Protein AF-A0A8T9MU61-F1 (afdb_monomer)

Secondary structure (DSSP, 8-state):
-EEEE--SSHHHHHHHHHHHHHHTTT-SSEEEEEE-SS-TT-HHHHHHHHTT-EE-S-----BSTTS--B--EEEEEETT--EEEEE-TT--SSSS--EEEEE-

Solvent-accessible surface area (backbone atoms only — not comparable to full-atom values): 5802 Å² total; per-residue (Å²): 115,50,78,48,75,45,52,79,47,71,74,52,28,38,53,49,44,56,50,48,55,61,74,45,59,91,47,64,66,35,43,44,33,40,40,51,55,42,51,84,85,32,70,40,54,48,53,41,43,75,72,56,35,43,75,48,59,75,88,64,46,21,29,44,33,96,64,51,75,39,33,30,61,50,43,30,32,19,61,88,54,46,62,48,44,49,69,46,83,83,54,75,93,46,62,53,30,56,74,50,71,56,76,91

Organism: NCBI:txid211502

Foldseek 3Di:
DEEDAFDLDLVRLQVVLVVVLVVCVVPQWDKYWYFSNDACPRPSVVVCVVSAKDWAEDSFFFAQLVDGDGNGITIITGDPKDWHWDWDSVDDPGRTTDIDIDID

Radius of gyration: 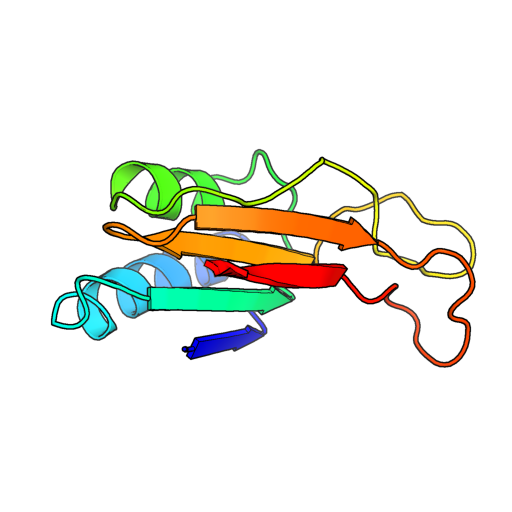13.23 Å; Cα contacts (8 Å, |Δi|>4): 198; chains: 1; bounding box: 24×30×33 Å

Sequence (104 aa):
MANVHLSLGASDQLRQVRHICRLLEAHPQICLCGDFNCPPESAALALLREAGYRRVGSNAPTYPSWRPRKTLDHIFIKGALDGHCCTDHTFTASDHLPVCAELR

Mean predicted aligned erro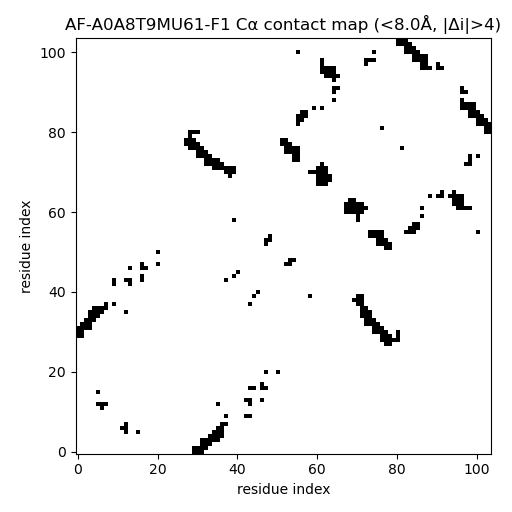r: 2.49 Å

InterPro doma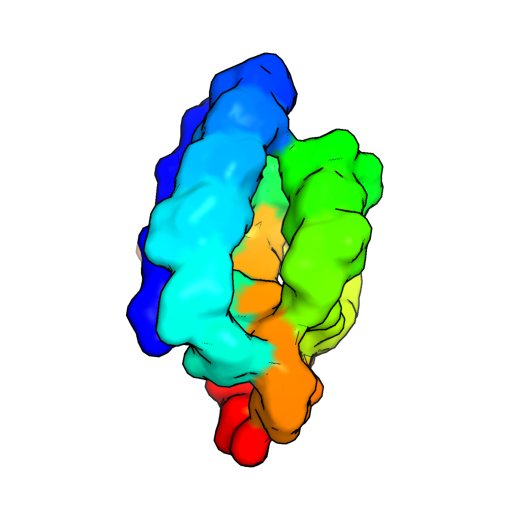ins:
  IPR005135 Endonuclease/exonuclease/phosphatase [PF03372] (13-96)
  IPR036691 Endonuclease/exonuclease/phosphatase superfamily [G3DSA:3.60.10.10] (1-104)
  IPR036691 Endonuclease/exonuclease/phosphatase superfamily [SSF56219] (2-104)

Structure (mmCIF, N/CA/C/O backbone):
data_AF-A0A8T9MU61-F1
#
_entry.id   AF-A0A8T9MU61-F1
#
loop_
_atom_site.group_PDB
_atom_site.id
_atom_site.type_symbol
_atom_site.label_atom_id
_atom_site.label_alt_id
_atom_site.label_comp_id
_atom_site.label_asym_id
_atom_site.label_entity_id
_atom_site.label_seq_id
_atom_site.pdbx_PDB_ins_code
_atom_site.Cartn_x
_atom_site.Cartn_y
_atom_site.Cartn_z
_atom_site.occupancy
_atom_site.B_iso_or_equiv
_atom_site.auth_seq_id
_atom_site.auth_comp_id
_atom_site.auth_asym_id
_atom_site.auth_atom_id
_atom_site.pdbx_PDB_model_num
ATOM 1 N N . MET A 1 1 ? -13.831 2.291 4.072 1.00 94.56 1 MET A N 1
ATOM 2 C CA . MET A 1 1 ? -12.672 1.887 3.244 1.00 94.56 1 MET A CA 1
ATOM 3 C C . MET A 1 1 ? -12.141 3.122 2.541 1.00 94.56 1 MET A C 1
ATOM 5 O O . MET A 1 1 ? -12.943 3.990 2.222 1.00 94.56 1 MET A O 1
ATOM 9 N N . ALA A 1 2 ? -10.834 3.204 2.322 1.00 97.75 2 ALA A N 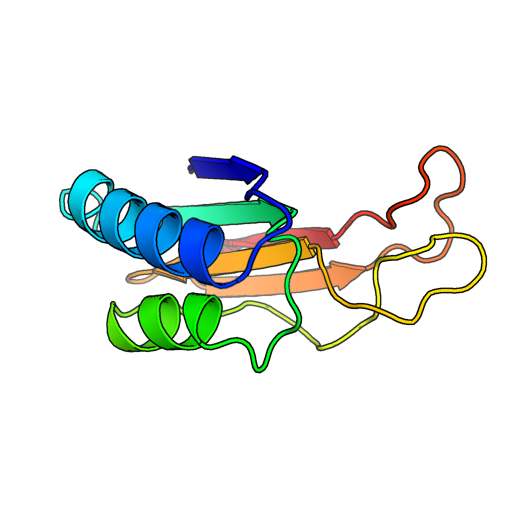1
ATOM 10 C CA . ALA A 1 2 ? -10.193 4.238 1.517 1.00 97.75 2 ALA A CA 1
ATOM 11 C C . ALA A 1 2 ? -9.215 3.586 0.530 1.00 97.75 2 ALA A C 1
ATOM 13 O O . ALA A 1 2 ? -8.634 2.543 0.834 1.00 97.75 2 ALA A O 1
ATOM 14 N N . ASN A 1 3 ? -9.041 4.207 -0.634 1.00 98.19 3 ASN A N 1
ATOM 15 C CA . ASN A 1 3 ? -8.112 3.765 -1.668 1.00 98.19 3 ASN A CA 1
ATOM 16 C C . ASN A 1 3 ? -7.109 4.881 -1.980 1.00 98.19 3 ASN A C 1
ATOM 18 O O . ASN A 1 3 ? -7.481 6.057 -1.944 1.00 98.19 3 ASN A O 1
ATOM 22 N N . VAL A 1 4 ? -5.863 4.525 -2.286 1.00 98.56 4 VAL A N 1
ATOM 23 C CA . VAL A 1 4 ? -4.796 5.481 -2.607 1.00 98.56 4 VAL A CA 1
ATOM 24 C C . VAL A 1 4 ? -4.037 5.091 -3.868 1.00 98.56 4 VAL A C 1
ATOM 26 O O . VAL A 1 4 ? -3.923 3.921 -4.219 1.00 98.56 4 VAL A O 1
ATOM 29 N N . HIS A 1 5 ? -3.486 6.106 -4.522 1.00 98.56 5 HIS A N 1
ATOM 30 C CA . HIS A 1 5 ? -2.418 5.966 -5.498 1.00 98.56 5 HIS A CA 1
ATOM 31 C C . HIS A 1 5 ? -1.383 7.041 -5.163 1.00 98.56 5 HIS A C 1
ATOM 33 O O . HIS A 1 5 ? -1.627 8.229 -5.391 1.00 98.56 5 HIS A O 1
ATOM 39 N N . LEU A 1 6 ? -0.284 6.657 -4.514 1.00 98.62 6 LEU A N 1
ATOM 40 C CA . LEU A 1 6 ? 0.710 7.624 -4.047 1.00 98.62 6 LEU A CA 1
ATOM 41 C C . LEU A 1 6 ? 1.630 8.074 -5.179 1.00 98.62 6 LEU A C 1
ATOM 43 O O . LEU A 1 6 ? 1.835 7.365 -6.163 1.00 98.62 6 LEU A O 1
ATOM 47 N N . SER A 1 7 ? 2.227 9.252 -5.009 1.00 98.31 7 SER A N 1
ATOM 48 C CA . SER A 1 7 ? 3.255 9.747 -5.924 1.00 98.31 7 SER A CA 1
ATOM 49 C C . SER A 1 7 ? 4.478 8.823 -5.931 1.00 98.31 7 SER A C 1
ATOM 51 O O . SER A 1 7 ? 4.724 8.087 -4.980 1.00 98.31 7 SER A O 1
ATOM 53 N N . LEU A 1 8 ? 5.312 8.914 -6.969 1.00 98.06 8 LEU A N 1
ATOM 54 C CA . LEU A 1 8 ? 6.523 8.088 -7.095 1.00 98.06 8 LEU A CA 1
ATOM 55 C C . LEU A 1 8 ? 7.669 8.508 -6.150 1.00 98.06 8 LEU A C 1
ATOM 57 O O . LEU A 1 8 ? 8.574 7.723 -5.877 1.00 98.06 8 LEU A O 1
ATOM 61 N N . GLY A 1 9 ? 7.672 9.760 -5.677 1.00 98.19 9 GLY A N 1
ATOM 62 C CA . GLY A 1 9 ? 8.760 10.326 -4.877 1.00 98.19 9 GLY A CA 1
ATOM 63 C C . GLY A 1 9 ? 8.612 10.064 -3.377 1.00 98.19 9 GLY A C 1
ATOM 64 O O . GLY A 1 9 ? 7.603 10.431 -2.781 1.00 98.19 9 GLY A O 1
ATOM 65 N N . ALA A 1 10 ? 9.655 9.535 -2.728 1.00 97.88 10 ALA A N 1
ATOM 66 C CA . ALA A 1 10 ? 9.633 9.190 -1.299 1.00 97.88 10 ALA A CA 1
ATOM 67 C C . ALA A 1 10 ? 9.254 10.364 -0.371 1.00 97.88 10 ALA A C 1
ATOM 69 O O . ALA A 1 10 ? 8.531 10.188 0.612 1.00 97.88 10 ALA A O 1
ATOM 70 N N . SER A 1 11 ? 9.708 11.583 -0.679 1.00 98.12 11 SER A N 1
ATOM 71 C CA . SER A 1 11 ? 9.344 12.778 0.093 1.00 98.12 11 SER A CA 1
ATOM 72 C C . SER A 1 11 ? 7.866 13.151 -0.055 1.00 98.12 11 SER A C 1
ATOM 74 O O . SER A 1 11 ? 7.251 13.579 0.924 1.00 98.12 11 SER A O 1
ATOM 76 N N . ASP A 1 12 ? 7.291 12.977 -1.249 1.00 98.44 12 ASP A N 1
ATOM 77 C CA . ASP A 1 12 ? 5.861 13.190 -1.493 1.00 98.44 12 ASP A CA 1
ATOM 78 C C . ASP A 1 12 ? 5.026 12.117 -0.809 1.00 98.44 12 ASP A C 1
ATOM 80 O O . ASP A 1 12 ? 4.094 12.460 -0.088 1.00 98.44 12 ASP A O 1
ATOM 84 N N . GLN A 1 13 ? 5.420 10.847 -0.927 1.00 98.69 13 GLN A N 1
ATOM 85 C CA . GLN A 1 13 ? 4.778 9.720 -0.244 1.00 98.69 13 GLN A CA 1
ATOM 86 C C . GLN A 1 13 ? 4.704 9.958 1.267 1.00 98.69 13 GLN A C 1
ATOM 88 O O . GLN A 1 13 ? 3.648 9.803 1.875 1.00 98.69 13 GLN A O 1
ATOM 93 N N . LEU A 1 14 ? 5.794 10.424 1.885 1.00 98.50 14 LEU A N 1
ATOM 94 C CA . LEU A 1 14 ? 5.816 10.777 3.307 1.00 98.50 14 LEU A CA 1
ATOM 95 C C . LEU A 1 14 ? 4.843 11.912 3.663 1.00 98.50 14 LEU A C 1
ATOM 97 O O . LEU A 1 14 ? 4.191 11.862 4.709 1.00 98.50 14 LEU A O 1
ATOM 101 N N . ARG A 1 15 ? 4.747 12.954 2.827 1.00 98.62 15 ARG A N 1
ATOM 102 C CA . ARG A 1 15 ? 3.783 14.051 3.026 1.00 98.62 15 ARG A CA 1
ATOM 103 C C . ARG A 1 15 ? 2.344 13.565 2.861 1.00 98.62 15 ARG A C 1
ATOM 105 O O . ARG A 1 15 ? 1.505 13.879 3.704 1.00 98.62 15 ARG A O 1
ATOM 112 N N . GLN A 1 16 ? 2.083 12.782 1.819 1.00 98.75 16 GLN A N 1
ATOM 113 C CA . GLN A 1 16 ? 0.776 12.209 1.508 1.00 98.75 16 GLN A CA 1
ATOM 114 C C . GLN A 1 16 ? 0.305 11.291 2.631 1.00 98.75 16 GLN A C 1
ATOM 116 O O . GLN A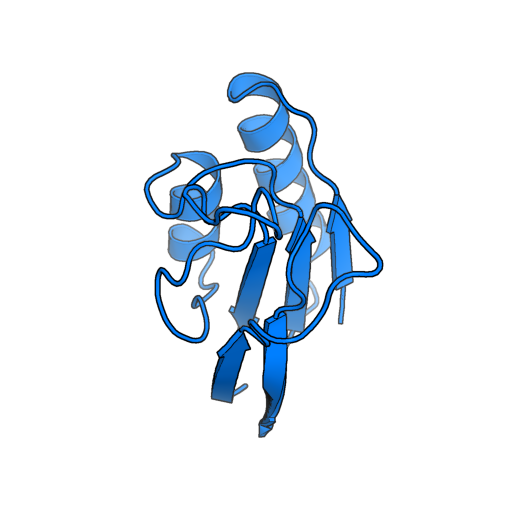 1 16 ? -0.791 11.487 3.143 1.00 98.75 16 GLN A O 1
ATOM 121 N N . VAL A 1 17 ? 1.144 10.363 3.097 1.00 98.62 17 VAL A N 1
ATOM 122 C CA . VAL A 1 17 ? 0.784 9.460 4.196 1.00 98.62 17 VAL A CA 1
ATOM 123 C C . VAL A 1 17 ? 0.511 10.229 5.489 1.00 98.62 17 VAL A C 1
ATOM 125 O O . VAL A 1 17 ? -0.480 9.949 6.157 1.00 98.62 17 VAL A O 1
ATOM 128 N N . ARG A 1 18 ? 1.307 11.254 5.825 1.00 98.56 18 ARG A N 1
ATOM 129 C CA . ARG A 1 18 ? 0.996 12.125 6.975 1.00 98.56 18 ARG A CA 1
ATOM 130 C C . ARG A 1 18 ? -0.371 12.787 6.849 1.00 98.56 18 ARG A C 1
ATOM 132 O O . ARG A 1 18 ? -1.100 12.865 7.834 1.00 98.56 18 ARG A O 1
ATOM 139 N N . HIS A 1 19 ? -0.704 13.278 5.659 1.00 98.62 19 HIS A N 1
ATOM 140 C CA . HIS A 1 19 ? -2.007 13.876 5.399 1.00 98.62 19 HIS A CA 1
ATOM 141 C C . HIS A 1 19 ? -3.138 12.842 5.516 1.00 98.62 19 HIS A C 1
ATOM 143 O O . HIS A 1 19 ? -4.117 13.103 6.209 1.00 98.62 19 HIS A O 1
ATOM 149 N N . ILE A 1 20 ? -2.964 11.652 4.934 1.00 98.44 20 ILE A N 1
ATOM 150 C CA . ILE A 1 20 ? -3.917 10.534 5.004 1.00 98.44 20 ILE A CA 1
ATOM 151 C C . ILE A 1 20 ? -4.173 10.122 6.458 1.00 98.44 20 ILE A C 1
ATOM 153 O O . ILE A 1 20 ? -5.328 9.989 6.850 1.00 98.44 20 ILE A O 1
ATOM 157 N N . CYS A 1 21 ? -3.132 9.980 7.285 1.00 97.94 21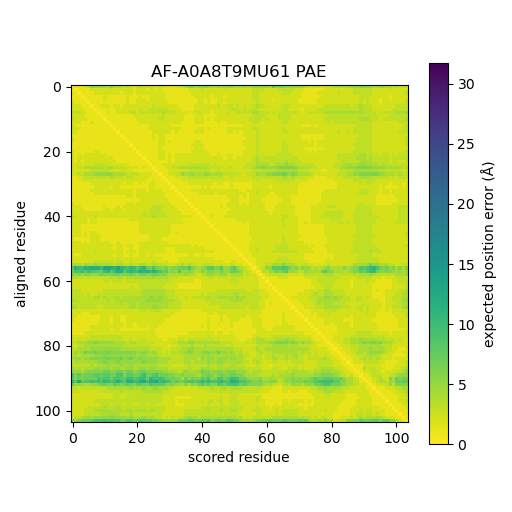 CYS A N 1
ATOM 158 C CA . CYS A 1 21 ? -3.293 9.627 8.698 1.00 97.94 21 CYS A CA 1
ATOM 159 C C . CYS A 1 21 ? -4.163 10.634 9.462 1.00 97.94 21 CYS A C 1
ATOM 161 O O . CYS A 1 21 ? -4.997 10.214 10.258 1.00 97.94 21 CYS A O 1
ATOM 163 N N . ARG A 1 22 ? -3.990 11.938 9.202 1.00 97.94 22 ARG A N 1
ATOM 164 C CA . ARG A 1 22 ? -4.815 12.998 9.809 1.00 97.94 22 ARG A CA 1
ATOM 165 C C . ARG A 1 22 ? -6.246 12.964 9.283 1.00 97.94 22 ARG A C 1
ATOM 167 O O . ARG A 1 22 ? -7.187 13.039 10.058 1.00 97.94 22 ARG A O 1
ATOM 174 N N . LEU A 1 23 ? -6.413 12.825 7.968 1.00 97.88 23 LEU A N 1
ATOM 175 C CA . LEU A 1 23 ? -7.732 12.786 7.335 1.00 97.88 23 LEU A CA 1
ATOM 176 C C . LEU A 1 23 ? -8.573 11.609 7.845 1.00 97.88 23 LEU A C 1
ATOM 178 O O . LEU A 1 23 ? -9.776 11.739 8.040 1.00 97.88 23 LEU A O 1
ATOM 182 N N . LEU A 1 24 ? -7.931 10.464 8.076 1.00 97.50 24 LEU A N 1
ATOM 183 C CA . LEU A 1 24 ? -8.588 9.232 8.502 1.00 97.50 24 LEU A CA 1
ATOM 184 C C . LEU A 1 24 ? -8.639 9.054 10.029 1.00 97.50 24 LEU A C 1
ATOM 186 O O . LEU A 1 24 ? -9.040 7.994 10.504 1.00 97.50 24 LEU A O 1
ATOM 190 N N . GLU A 1 25 ? -8.254 10.064 10.811 1.00 96.19 25 GLU A N 1
ATOM 191 C CA . GLU A 1 25 ? -8.227 9.990 12.278 1.00 96.19 25 GLU A CA 1
ATOM 192 C C . GLU A 1 25 ? -9.612 9.691 12.876 1.00 96.19 25 GLU A C 1
ATOM 194 O O . GLU A 1 25 ? -9.728 8.867 13.781 1.00 96.19 25 GLU A O 1
ATOM 199 N N . ALA A 1 26 ? -10.671 10.268 12.298 1.00 95.94 26 ALA A N 1
ATOM 200 C CA . ALA A 1 26 ? -12.061 10.048 12.706 1.00 95.94 26 ALA A CA 1
ATOM 201 C C . ALA A 1 26 ? -12.619 8.653 12.343 1.00 95.94 26 ALA A C 1
ATOM 203 O O . ALA A 1 26 ? -13.760 8.338 12.682 1.00 95.94 26 ALA A O 1
ATOM 204 N N . HIS A 1 27 ? -11.839 7.806 11.661 1.00 96.62 27 HIS A N 1
ATOM 205 C CA . HIS A 1 27 ? -12.245 6.471 11.222 1.00 96.62 27 HIS A CA 1
ATOM 206 C C . HIS A 1 27 ? -11.437 5.388 11.963 1.00 96.62 27 HIS A C 1
ATOM 208 O O . HIS A 1 27 ? -10.418 4.912 11.454 1.00 96.62 27 HIS A O 1
ATOM 214 N N . PRO A 1 28 ? -11.870 4.963 13.168 1.00 93.44 28 PRO A N 1
ATOM 215 C CA . PRO A 1 28 ? -11.103 4.038 14.008 1.00 93.44 28 PRO A CA 1
ATOM 216 C C . PRO A 1 28 ? -11.013 2.616 13.435 1.00 93.44 28 PRO A C 1
ATOM 218 O O . PRO A 1 28 ? -10.067 1.895 13.747 1.00 93.44 28 PRO A O 1
ATOM 221 N N . GLN A 1 29 ? -11.966 2.219 12.585 1.00 96.44 29 GLN A N 1
ATOM 222 C CA . GLN A 1 29 ? -11.955 0.960 11.842 1.00 96.44 29 GLN A CA 1
ATOM 223 C C . GLN A 1 29 ? -11.949 1.250 10.344 1.00 96.44 29 GLN A C 1
ATOM 225 O O . GLN A 1 29 ? -12.948 1.697 9.779 1.00 96.44 29 GLN A O 1
ATOM 230 N N . ILE A 1 30 ? -10.812 1.017 9.691 1.00 97.56 30 ILE A N 1
ATOM 231 C CA . ILE A 1 30 ? -10.651 1.335 8.273 1.00 97.56 30 ILE A CA 1
ATOM 232 C C . ILE A 1 30 ? -9.708 0.357 7.579 1.00 97.56 30 ILE A C 1
ATOM 234 O O . ILE A 1 30 ? -8.667 -0.010 8.115 1.00 97.56 30 ILE A O 1
ATOM 238 N N . CYS A 1 31 ? -10.085 -0.036 6.365 1.00 97.75 31 CYS A N 1
ATOM 239 C CA . CYS A 1 31 ? -9.193 -0.632 5.381 1.00 97.75 31 CYS A CA 1
ATOM 240 C C . CYS A 1 31 ? -8.706 0.469 4.432 1.00 97.75 31 CYS A C 1
ATOM 242 O O . CYS A 1 31 ? -9.535 1.162 3.830 1.00 97.75 31 CYS A O 1
ATOM 244 N N . LEU A 1 32 ? -7.390 0.614 4.317 1.00 98.19 32 LEU A N 1
ATOM 245 C CA . LEU A 1 32 ? -6.676 1.488 3.395 1.00 98.19 32 LEU A CA 1
ATOM 246 C C . LEU A 1 32 ? -5.897 0.611 2.410 1.00 98.19 32 LEU A C 1
ATOM 248 O O . LEU A 1 32 ? -4.992 -0.113 2.816 1.00 98.19 32 LEU A O 1
ATOM 252 N N . CYS A 1 33 ? -6.240 0.665 1.130 1.00 97.94 33 CYS A N 1
ATOM 253 C CA . CYS A 1 33 ? -5.606 -0.148 0.092 1.00 97.94 33 CYS A CA 1
ATOM 254 C C . CYS A 1 33 ? -5.140 0.702 -1.091 1.00 97.94 33 CYS A C 1
ATOM 256 O O . CYS A 1 33 ? -5.474 1.882 -1.169 1.00 97.94 33 CYS A O 1
ATOM 258 N N . GLY A 1 34 ? -4.394 0.088 -2.005 1.00 97.88 34 GLY A N 1
ATOM 259 C CA . GLY A 1 34 ? -4.060 0.665 -3.304 1.00 97.88 34 GLY A CA 1
ATOM 260 C C . GLY A 1 34 ? -2.577 0.570 -3.629 1.00 97.88 34 GLY A C 1
ATOM 261 O O . GLY A 1 34 ? -1.843 -0.193 -2.995 1.00 97.88 34 GLY A O 1
ATOM 262 N N . ASP A 1 35 ? -2.155 1.369 -4.603 1.00 98.44 35 ASP A N 1
ATOM 263 C CA . ASP A 1 35 ? -0.763 1.476 -5.031 1.00 98.44 35 ASP A CA 1
ATOM 264 C C . ASP A 1 35 ? -0.054 2.555 -4.204 1.00 98.44 35 ASP A C 1
ATOM 266 O O . ASP A 1 35 ? -0.333 3.754 -4.304 1.00 98.44 35 ASP A O 1
ATOM 270 N N . PHE A 1 36 ? 0.870 2.137 -3.344 1.00 98.50 36 PHE A N 1
ATOM 271 C CA . PHE A 1 36 ? 1.641 3.064 -2.516 1.00 98.50 36 PHE A CA 1
ATOM 272 C C . PHE A 1 36 ? 2.934 3.508 -3.195 1.00 98.50 36 PHE A C 1
ATOM 274 O O . PHE A 1 36 ? 3.654 4.332 -2.624 1.00 98.50 36 PHE A O 1
ATOM 281 N N . ASN A 1 37 ? 3.265 2.954 -4.366 1.00 98.62 37 ASN A N 1
ATOM 282 C CA . ASN A 1 37 ? 4.483 3.235 -5.119 1.00 98.62 37 ASN A CA 1
ATOM 283 C C . ASN A 1 37 ? 5.778 3.119 -4.292 1.00 98.62 37 ASN A C 1
ATOM 285 O O . ASN A 1 37 ? 6.801 3.741 -4.594 1.00 98.62 37 ASN A O 1
ATOM 289 N N . CYS A 1 38 ? 5.759 2.318 -3.223 1.00 98.25 38 CYS A N 1
ATOM 290 C CA . CYS A 1 38 ? 6.896 2.143 -2.331 1.00 98.25 38 CYS A CA 1
ATOM 291 C C . CYS A 1 38 ? 6.955 0.727 -1.738 1.00 98.25 38 CYS A C 1
ATOM 293 O O . CYS A 1 38 ? 5.920 0.072 -1.591 1.00 98.25 38 CYS A O 1
ATOM 295 N N . PRO A 1 39 ? 8.165 0.241 -1.401 1.00 97.44 39 PRO A N 1
ATOM 296 C CA . PRO A 1 39 ? 8.347 -1.095 -0.845 1.00 97.44 39 PRO A CA 1
ATOM 297 C C . PRO A 1 39 ? 7.862 -1.187 0.618 1.00 97.44 39 PRO A C 1
ATOM 299 O O . PRO A 1 39 ? 7.738 -0.150 1.281 1.00 97.44 39 PRO A O 1
ATOM 302 N N . PRO A 1 40 ? 7.640 -2.407 1.155 1.00 96.75 40 PRO A N 1
ATOM 303 C CA . PRO A 1 40 ? 7.182 -2.640 2.534 1.00 96.75 40 PRO A CA 1
ATOM 304 C C . PRO A 1 40 ? 8.011 -1.924 3.621 1.00 96.75 40 PRO A C 1
ATOM 306 O O . PRO A 1 40 ? 7.485 -1.519 4.667 1.00 96.75 40 PRO A O 1
ATOM 309 N N . GLU A 1 41 ? 9.307 -1.746 3.366 1.00 96.75 41 GLU A N 1
ATOM 310 C CA . GLU A 1 41 ? 10.298 -1.157 4.270 1.00 96.75 41 GLU A CA 1
ATOM 311 C C . GLU A 1 41 ? 10.345 0.380 4.204 1.00 96.75 41 GLU A C 1
ATOM 313 O O . GLU A 1 41 ? 11.125 1.003 4.923 1.00 96.75 41 GLU A O 1
ATOM 318 N N . SER A 1 42 ? 9.531 1.019 3.356 1.00 98.06 42 SER A N 1
ATOM 319 C CA . SER A 1 42 ? 9.582 2.470 3.175 1.00 98.06 42 SER A CA 1
ATOM 320 C C . SER A 1 42 ? 9.223 3.241 4.451 1.00 98.06 42 SER A C 1
ATOM 322 O O . SER A 1 42 ? 8.397 2.822 5.269 1.00 98.06 42 SER A O 1
ATOM 324 N N . ALA A 1 43 ? 9.800 4.437 4.588 1.00 98.38 43 ALA A N 1
ATOM 325 C CA . ALA A 1 43 ? 9.485 5.343 5.691 1.00 98.38 43 ALA A CA 1
ATOM 326 C C . ALA A 1 43 ? 8.007 5.784 5.684 1.00 98.38 43 ALA A C 1
ATOM 328 O O . ALA A 1 43 ? 7.425 6.026 6.738 1.00 98.38 43 ALA A O 1
ATOM 329 N N . ALA A 1 44 ? 7.380 5.857 4.504 1.00 98.50 44 ALA A N 1
ATOM 330 C CA . ALA A 1 44 ? 5.958 6.158 4.375 1.00 98.50 44 ALA A CA 1
ATOM 331 C C . ALA A 1 44 ? 5.100 5.057 5.022 1.00 98.50 44 ALA A C 1
ATOM 333 O O . ALA A 1 44 ? 4.229 5.354 5.836 1.00 98.50 44 ALA A O 1
ATOM 334 N N . LEU A 1 45 ? 5.391 3.782 4.749 1.00 98.12 45 LEU A N 1
ATOM 335 C CA . LEU A 1 45 ? 4.662 2.674 5.372 1.00 98.12 45 LEU A CA 1
ATOM 336 C C . LEU A 1 45 ? 5.012 2.492 6.855 1.00 98.12 45 LEU A C 1
ATOM 338 O O . LEU A 1 45 ? 4.159 2.055 7.626 1.00 98.12 45 LEU A O 1
ATOM 342 N N . ALA A 1 46 ? 6.225 2.863 7.281 1.00 98.38 46 ALA A N 1
ATOM 343 C CA . ALA A 1 46 ? 6.570 2.939 8.703 1.00 98.38 46 ALA A CA 1
ATOM 344 C C . ALA A 1 46 ? 5.648 3.901 9.461 1.00 98.38 46 ALA A C 1
ATOM 346 O O . ALA A 1 46 ? 5.108 3.527 10.499 1.00 98.38 46 ALA A O 1
ATOM 347 N N . LEU A 1 47 ? 5.365 5.070 8.882 1.00 98.31 47 LEU A N 1
ATOM 348 C CA . LEU A 1 47 ? 4.475 6.057 9.490 1.00 98.31 47 LEU A CA 1
ATOM 349 C C . LEU A 1 47 ? 3.027 5.556 9.626 1.00 98.31 47 LEU A C 1
ATOM 351 O O . LEU A 1 47 ? 2.360 5.865 10.610 1.00 98.31 47 LEU A O 1
ATOM 355 N N . LEU A 1 48 ? 2.534 4.753 8.675 1.00 98.25 48 LEU A N 1
ATOM 356 C CA . LEU A 1 48 ? 1.230 4.088 8.819 1.00 98.25 48 LEU A CA 1
ATOM 357 C C . LEU A 1 48 ? 1.227 3.113 9.998 1.00 98.25 48 LEU A C 1
ATOM 359 O O . LEU A 1 48 ? 0.284 3.117 10.789 1.00 98.25 48 LEU A O 1
ATOM 363 N N . ARG A 1 49 ? 2.286 2.307 10.143 1.00 97.88 49 ARG A N 1
ATOM 364 C CA . ARG A 1 49 ? 2.418 1.366 11.267 1.00 97.88 49 ARG A CA 1
ATOM 365 C C . ARG A 1 49 ? 2.428 2.090 12.610 1.00 97.88 49 ARG A C 1
ATOM 367 O O . ARG A 1 49 ? 1.704 1.693 13.516 1.00 97.88 49 ARG A O 1
ATOM 374 N N . GLU A 1 50 ? 3.174 3.186 12.707 1.00 97.75 50 GLU A N 1
ATOM 375 C CA . GLU A 1 50 ? 3.197 4.058 13.890 1.00 97.75 50 GLU A CA 1
ATOM 376 C C . GLU A 1 50 ? 1.819 4.669 14.191 1.00 97.75 50 GLU A C 1
ATOM 378 O O . GLU A 1 50 ? 1.435 4.792 15.351 1.00 97.75 50 GLU A O 1
ATOM 383 N N . ALA A 1 51 ? 1.028 4.983 13.159 1.00 97.19 51 ALA A N 1
ATOM 384 C CA . ALA A 1 51 ? -0.342 5.486 13.288 1.00 97.19 51 ALA A CA 1
ATOM 385 C C . ALA A 1 51 ? -1.402 4.393 13.576 1.00 97.19 51 ALA A C 1
ATOM 387 O O . ALA A 1 51 ? -2.612 4.662 13.522 1.00 97.19 51 ALA A O 1
ATOM 388 N N . GLY A 1 52 ? -0.968 3.163 13.876 1.00 97.19 52 GLY A N 1
ATOM 389 C CA . GLY A 1 52 ? -1.822 2.043 14.276 1.00 97.19 52 GLY A CA 1
ATOM 390 C C . GLY A 1 52 ? -2.420 1.238 13.121 1.00 97.19 52 GLY A C 1
ATOM 391 O O . GLY A 1 52 ? -3.331 0.442 13.346 1.00 97.19 52 GLY A O 1
ATOM 392 N N . TYR A 1 53 ? -1.941 1.430 11.890 1.00 97.94 53 TYR A N 1
ATOM 393 C CA . TYR A 1 53 ? -2.340 0.604 10.753 1.00 97.94 53 TYR A CA 1
ATOM 394 C C . TYR A 1 53 ? -1.487 -0.665 10.688 1.00 97.94 53 TYR A C 1
ATOM 396 O O . TYR A 1 53 ? -0.258 -0.623 10.720 1.00 97.94 53 TYR A O 1
ATOM 404 N N . ARG A 1 54 ? -2.133 -1.811 10.515 1.00 97.19 54 ARG A N 1
ATOM 405 C CA . ARG A 1 54 ? -1.493 -3.112 10.341 1.00 97.19 54 ARG A CA 1
ATOM 406 C C . ARG A 1 54 ? -1.601 -3.542 8.887 1.00 97.19 54 ARG A C 1
ATOM 408 O O . ARG A 1 54 ? -2.687 -3.545 8.319 1.00 97.19 54 ARG A O 1
ATOM 415 N N . ARG A 1 55 ? -0.478 -3.912 8.276 1.00 96.00 55 ARG A N 1
ATOM 416 C CA . ARG A 1 55 ? -0.472 -4.463 6.917 1.00 96.00 55 ARG A CA 1
ATOM 417 C C . ARG A 1 55 ? -1.009 -5.893 6.926 1.00 96.00 55 ARG A C 1
ATOM 419 O O . ARG A 1 55 ? -0.680 -6.663 7.827 1.00 96.00 55 ARG A O 1
ATOM 426 N N . VAL A 1 56 ? -1.805 -6.231 5.919 1.00 94.19 56 VAL A N 1
ATOM 427 C CA . VAL A 1 56 ? -2.355 -7.573 5.710 1.00 94.19 56 VAL A CA 1
ATOM 428 C C . VAL A 1 56 ? -1.515 -8.317 4.670 1.00 94.19 56 VAL A C 1
ATOM 430 O O . VAL A 1 56 ? -1.160 -7.748 3.640 1.00 94.19 56 VAL A O 1
ATOM 433 N N . GLY A 1 57 ? -1.214 -9.584 4.969 1.00 85.44 57 GLY A N 1
ATOM 434 C CA . GLY A 1 57 ? -0.523 -10.563 4.120 1.00 85.44 57 GLY A CA 1
ATOM 435 C C . GLY A 1 57 ? 0.977 -10.366 3.909 1.00 85.44 57 GLY A C 1
ATOM 436 O O . GLY A 1 57 ? 1.679 -9.841 4.771 1.00 85.44 57 GLY A O 1
ATOM 437 N N . SER A 1 58 ? 1.488 -10.919 2.804 1.00 84.50 58 SER A N 1
ATOM 438 C CA . SER A 1 58 ? 2.919 -11.180 2.596 1.00 84.50 58 SER A CA 1
ATOM 439 C C . SER A 1 58 ? 3.618 -10.113 1.747 1.00 84.50 58 SER A C 1
ATOM 441 O O . SER A 1 58 ? 2.988 -9.253 1.141 1.00 84.50 58 SER A O 1
ATOM 443 N N . ASN A 1 59 ? 4.951 -10.165 1.666 1.00 92.75 59 ASN A N 1
AT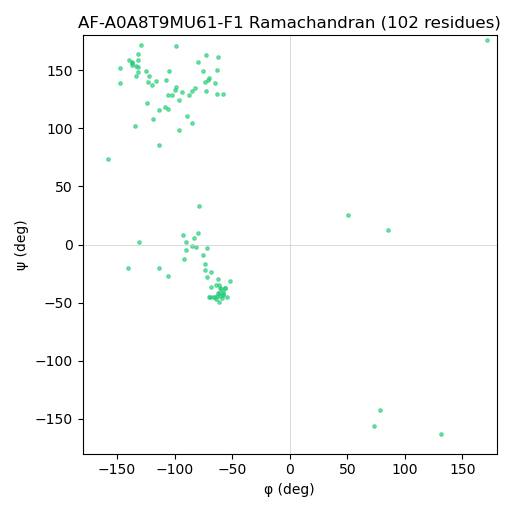OM 444 C CA . ASN A 1 59 ? 5.759 -9.350 0.743 1.00 92.75 59 ASN A CA 1
ATOM 445 C C . ASN A 1 59 ? 5.760 -9.918 -0.690 1.00 92.75 59 ASN A C 1
ATOM 447 O O . ASN A 1 59 ? 6.767 -9.826 -1.389 1.00 92.75 59 ASN A O 1
ATOM 451 N N . ALA A 1 60 ? 4.659 -10.541 -1.124 1.00 94.94 60 ALA A N 1
ATOM 452 C CA . ALA A 1 60 ? 4.523 -11.000 -2.499 1.00 94.94 60 ALA A CA 1
ATOM 453 C C . ALA A 1 60 ? 4.695 -9.804 -3.459 1.00 94.94 60 ALA A C 1
ATOM 455 O O . ALA A 1 60 ? 4.091 -8.748 -3.238 1.00 94.94 60 ALA A O 1
ATOM 456 N N . PRO A 1 61 ? 5.556 -9.902 -4.485 1.00 96.25 61 PRO A N 1
ATOM 457 C CA . PRO A 1 61 ? 5.713 -8.820 -5.441 1.00 96.25 61 PRO A CA 1
ATOM 458 C C . PRO A 1 61 ? 4.484 -8.689 -6.338 1.00 96.25 61 PRO A C 1
ATOM 460 O O . PRO A 1 61 ? 3.923 -9.688 -6.784 1.00 96.25 61 PRO A O 1
ATOM 463 N N . THR A 1 62 ? 4.118 -7.450 -6.644 1.00 97.06 62 THR A N 1
ATOM 464 C CA . THR A 1 62 ? 2.953 -7.099 -7.460 1.00 97.06 62 THR A CA 1
ATOM 465 C C . THR A 1 62 ? 3.349 -6.468 -8.790 1.00 97.06 62 THR A C 1
ATOM 467 O O . THR A 1 62 ? 2.581 -6.536 -9.737 1.00 97.06 62 THR A O 1
ATOM 470 N N . TYR A 1 63 ? 4.571 -5.937 -8.913 1.00 97.25 63 TYR A N 1
ATOM 471 C CA . TYR A 1 63 ? 5.033 -5.240 -10.114 1.00 97.25 63 TYR A CA 1
ATOM 472 C C . TYR A 1 63 ? 6.439 -5.682 -10.579 1.00 97.25 63 TYR A C 1
ATOM 474 O O . TYR A 1 63 ? 7.328 -5.905 -9.743 1.00 97.25 63 TYR A O 1
ATOM 482 N N . PRO A 1 64 ? 6.707 -5.733 -11.898 1.00 96.56 64 PRO A N 1
ATOM 483 C CA . PRO A 1 64 ? 5.708 -5.777 -12.966 1.00 96.56 64 PRO A CA 1
ATOM 484 C C . PRO A 1 64 ? 5.066 -7.171 -13.056 1.00 96.56 64 PRO A C 1
ATOM 486 O O . PRO A 1 64 ? 5.734 -8.168 -12.782 1.00 96.56 64 PRO A O 1
ATOM 489 N N . SER A 1 65 ? 3.807 -7.269 -13.472 1.00 95.62 65 SER A N 1
ATOM 490 C CA . SER A 1 65 ? 3.002 -8.503 -13.455 1.00 95.62 65 SER A CA 1
ATOM 491 C C . SER A 1 65 ? 3.626 -9.675 -14.214 1.00 95.62 65 SER A C 1
ATOM 493 O O . SER A 1 65 ? 3.595 -10.808 -13.743 1.00 95.62 65 SER A O 1
ATOM 495 N N . TRP A 1 66 ? 4.284 -9.407 -15.344 1.00 92.81 66 TRP A N 1
ATOM 496 C CA . TRP A 1 66 ? 4.948 -10.425 -16.168 1.00 92.81 66 TRP A CA 1
ATOM 497 C C . TRP A 1 66 ? 6.250 -10.970 -15.561 1.00 92.81 66 TRP A C 1
ATOM 499 O O . TRP A 1 66 ? 6.762 -11.998 -16.006 1.00 92.81 66 TRP A O 1
ATOM 509 N N . ARG A 1 67 ? 6.836 -10.276 -14.577 1.00 94.81 67 ARG A N 1
ATOM 510 C CA . ARG A 1 67 ? 8.014 -10.738 -13.825 1.00 94.81 67 ARG A CA 1
ATOM 511 C C . ARG A 1 67 ? 8.095 -10.019 -12.470 1.00 94.81 67 ARG A C 1
ATOM 513 O O . ARG A 1 67 ? 8.960 -9.149 -12.309 1.00 94.81 67 ARG A O 1
ATOM 520 N N . PRO A 1 68 ? 7.233 -10.376 -11.503 1.00 95.44 68 PRO A N 1
ATOM 521 C CA . PRO A 1 68 ? 7.050 -9.599 -10.282 1.00 95.44 68 PRO A CA 1
ATOM 522 C C . PRO A 1 68 ? 8.324 -9.532 -9.437 1.00 95.44 68 PRO A C 1
ATOM 524 O O . PRO A 1 68 ? 8.961 -10.549 -9.159 1.00 95.44 68 PRO A O 1
ATOM 527 N N . ARG A 1 69 ? 8.719 -8.316 -9.041 1.00 96.69 69 ARG A N 1
ATOM 528 C CA . ARG A 1 69 ? 9.946 -8.042 -8.262 1.00 96.69 69 ARG A CA 1
ATOM 529 C C . ARG A 1 69 ? 9.793 -6.970 -7.189 1.00 96.69 69 ARG A C 1
ATOM 531 O O . ARG A 1 69 ? 10.623 -6.909 -6.288 1.00 96.69 69 ARG A O 1
ATOM 538 N N . LYS A 1 70 ? 8.780 -6.111 -7.294 1.00 97.19 70 LYS A N 1
ATOM 539 C CA . LYS A 1 70 ? 8.483 -5.044 -6.336 1.00 97.19 70 LYS A CA 1
ATOM 540 C C . LYS A 1 70 ? 7.097 -5.257 -5.741 1.00 97.19 70 LYS A C 1
ATOM 542 O O . LYS A 1 70 ? 6.166 -5.558 -6.478 1.00 97.19 70 LYS A O 1
ATOM 547 N N . THR A 1 71 ? 6.958 -5.062 -4.437 1.00 97.75 71 THR A N 1
ATOM 548 C CA . THR A 1 71 ? 5.658 -4.993 -3.755 1.00 97.75 71 THR A CA 1
ATOM 549 C C . THR A 1 71 ? 5.287 -3.525 -3.614 1.00 97.75 71 THR A C 1
ATOM 551 O O . THR A 1 71 ? 5.829 -2.843 -2.743 1.00 97.75 71 THR A O 1
ATOM 554 N N . LEU A 1 72 ? 4.443 -3.029 -4.519 1.00 98.06 72 LEU A N 1
ATOM 555 C CA . LEU A 1 72 ? 4.021 -1.622 -4.554 1.00 98.06 72 LEU A CA 1
ATOM 556 C C . LEU A 1 72 ? 2.584 -1.441 -4.061 1.00 98.06 72 LEU A C 1
ATOM 558 O O . LEU A 1 72 ? 2.258 -0.402 -3.488 1.00 98.06 72 LEU A O 1
ATOM 562 N N . ASP A 1 73 ? 1.767 -2.478 -4.213 1.00 97.94 73 ASP A N 1
ATOM 563 C CA . ASP A 1 73 ? 0.378 -2.503 -3.785 1.00 97.94 73 ASP A CA 1
ATOM 564 C C . ASP A 1 73 ? 0.273 -3.108 -2.389 1.00 97.94 73 ASP A C 1
ATOM 566 O O . ASP A 1 73 ? 0.836 -4.170 -2.100 1.00 97.94 73 ASP A O 1
ATOM 570 N N . HIS A 1 74 ? -0.448 -2.426 -1.501 1.00 97.81 74 HIS A N 1
ATOM 571 C CA . HIS A 1 74 ? -0.574 -2.847 -0.109 1.00 97.81 74 HIS A CA 1
ATOM 572 C C . HIS A 1 74 ? -2.009 -2.716 0.377 1.00 97.81 74 HIS A C 1
ATOM 574 O O . HIS A 1 74 ? -2.784 -1.886 -0.095 1.00 97.81 74 HIS A O 1
ATOM 580 N N . ILE A 1 75 ? -2.343 -3.524 1.378 1.0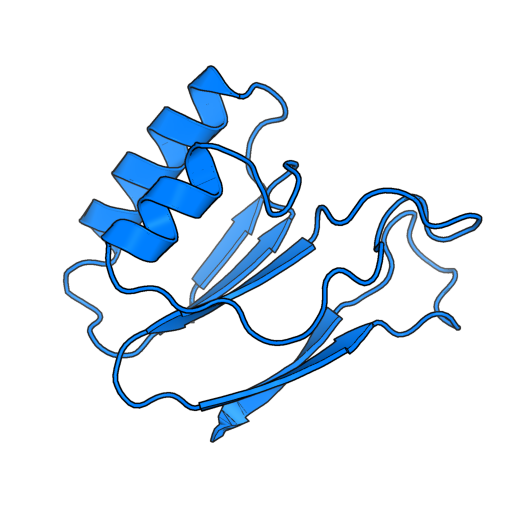0 97.88 75 ILE A N 1
ATOM 581 C CA . ILE A 1 75 ? -3.604 -3.441 2.109 1.00 97.88 75 ILE A CA 1
ATOM 582 C C . ILE A 1 75 ? -3.264 -3.282 3.587 1.00 97.88 75 ILE A C 1
ATOM 584 O O . ILE A 1 75 ? -2.565 -4.110 4.172 1.00 97.88 75 ILE A O 1
ATOM 588 N N . PHE A 1 76 ? -3.748 -2.200 4.181 1.00 98.00 76 PHE A N 1
ATOM 589 C CA . PHE A 1 76 ? -3.621 -1.882 5.594 1.00 98.00 76 PHE A CA 1
ATOM 590 C C . PHE A 1 76 ? -4.997 -1.852 6.246 1.00 98.00 76 PHE A C 1
ATOM 592 O O . PHE A 1 76 ? -5.954 -1.333 5.679 1.00 98.00 76 PHE A O 1
ATOM 599 N N . ILE A 1 77 ? -5.084 -2.358 7.467 1.00 97.94 77 ILE A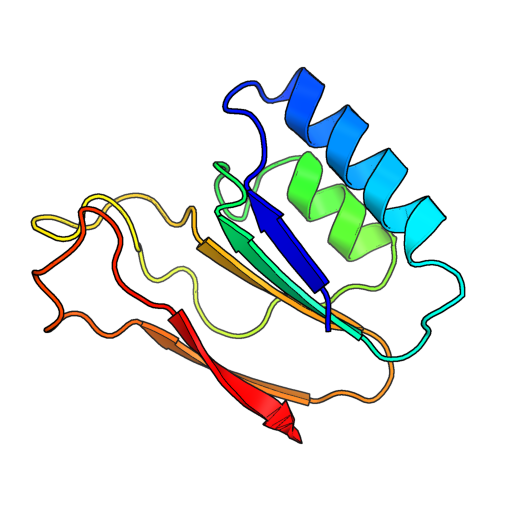 N 1
ATOM 600 C CA . ILE A 1 77 ? -6.288 -2.352 8.294 1.00 97.94 77 ILE A CA 1
ATOM 601 C C . ILE A 1 77 ? -5.995 -1.706 9.646 1.00 97.94 77 ILE A C 1
ATOM 603 O O . ILE A 1 77 ? -4.871 -1.766 10.141 1.00 97.94 77 ILE A O 1
ATOM 607 N N . LYS A 1 78 ? -6.998 -1.070 10.247 1.00 97.38 78 LYS A N 1
ATOM 608 C CA . LYS A 1 78 ? -6.908 -0.411 11.557 1.00 97.38 78 LYS A CA 1
ATOM 609 C C . LYS A 1 78 ? -8.105 -0.785 12.432 1.00 97.38 78 LYS A C 1
ATOM 611 O O . LYS A 1 78 ? -9.185 -1.082 11.916 1.00 97.38 78 LYS A O 1
ATOM 616 N N . GLY A 1 79 ? -7.909 -0.741 13.749 1.00 96.06 79 GLY A N 1
ATOM 617 C CA . GLY A 1 79 ? -8.934 -1.054 14.743 1.00 96.06 79 GLY A CA 1
ATOM 618 C C . GLY A 1 79 ? -9.131 -2.560 14.901 1.00 96.06 79 GLY A C 1
ATOM 619 O O . GLY A 1 79 ? -8.168 -3.317 14.845 1.00 96.06 79 GLY A O 1
ATOM 620 N N . ALA A 1 80 ? -10.380 -2.987 15.091 1.00 95.25 80 ALA A N 1
ATOM 621 C CA . ALA A 1 80 ? -10.727 -4.396 15.295 1.00 95.25 80 ALA A CA 1
ATOM 622 C C . ALA A 1 80 ? -10.864 -5.213 13.995 1.00 95.25 80 ALA A C 1
ATOM 624 O O . ALA A 1 80 ? -11.273 -6.365 14.056 1.00 95.25 80 ALA A O 1
ATOM 625 N N . LEU A 1 81 ? -10.555 -4.624 12.832 1.00 95.62 81 LEU A N 1
ATOM 626 C CA . LEU A 1 81 ? -10.559 -5.359 11.569 1.00 95.62 81 LEU A CA 1
ATOM 627 C C . LEU A 1 81 ? -9.473 -6.436 11.583 1.00 95.62 81 LEU A C 1
ATOM 629 O O . LEU A 1 81 ? -8.333 -6.185 12.001 1.00 95.62 81 LEU A O 1
ATOM 633 N N . ASP A 1 82 ? -9.816 -7.605 11.055 1.00 94.38 82 ASP A N 1
ATOM 634 C CA . ASP A 1 82 ? -8.855 -8.657 10.754 1.00 94.38 82 ASP A CA 1
ATOM 635 C C . ASP A 1 82 ? -9.062 -9.201 9.343 1.00 94.38 82 ASP A C 1
ATOM 637 O O . ASP A 1 82 ? -10.069 -8.940 8.690 1.00 94.38 82 ASP A O 1
ATOM 641 N N . GLY A 1 83 ? -8.073 -9.917 8.826 1.00 93.00 83 GLY A N 1
ATOM 642 C CA . GLY A 1 83 ? -8.164 -10.465 7.488 1.00 93.00 83 GLY A CA 1
ATOM 643 C C . GLY A 1 83 ? -6.867 -11.071 7.004 1.00 93.00 83 GLY A C 1
ATOM 644 O O . GLY A 1 83 ? -5.821 -11.006 7.653 1.00 93.00 83 GLY A O 1
ATOM 645 N N . HIS A 1 84 ? -6.947 -11.651 5.820 1.00 93.88 84 HIS A N 1
ATOM 646 C CA . HIS A 1 84 ? -5.802 -12.190 5.106 1.00 93.88 84 HIS A CA 1
ATOM 647 C C . HIS A 1 84 ? -5.837 -11.702 3.663 1.00 93.88 84 HIS A C 1
ATOM 649 O O . HIS A 1 84 ? -6.883 -11.279 3.168 1.00 93.88 84 HIS A O 1
ATOM 655 N N . CYS A 1 85 ? -4.684 -11.723 2.999 1.00 93.75 85 CYS A N 1
ATOM 656 C CA . CYS A 1 85 ? -4.607 -11.363 1.595 1.00 93.75 85 CYS A CA 1
ATOM 657 C C . CYS A 1 85 ? -3.716 -12.322 0.811 1.00 93.75 85 CYS A C 1
ATOM 659 O O . CYS A 1 85 ? -2.837 -12.987 1.371 1.00 93.75 85 CYS A O 1
ATOM 661 N N . CYS A 1 86 ? -3.960 -12.374 -0.491 1.00 93.88 86 CYS A N 1
ATOM 662 C CA . CYS A 1 86 ? -3.165 -13.100 -1.464 1.00 93.88 86 CYS A CA 1
ATOM 663 C C . CYS A 1 86 ? -2.973 -12.246 -2.720 1.00 93.88 86 CYS A C 1
ATOM 665 O O . CYS A 1 86 ? -3.763 -11.348 -3.012 1.00 93.88 86 CYS A O 1
ATOM 667 N N . THR A 1 87 ? -1.908 -12.529 -3.461 1.00 94.69 87 THR A N 1
ATOM 668 C CA . THR A 1 87 ? -1.651 -11.922 -4.768 1.00 94.69 87 THR A CA 1
ATOM 669 C C . THR A 1 87 ? -2.015 -12.935 -5.844 1.00 94.69 87 THR A C 1
ATOM 671 O O . THR A 1 87 ? -1.560 -14.079 -5.786 1.00 94.69 87 THR A O 1
ATOM 674 N N . ASP A 1 88 ? -2.828 -12.536 -6.822 1.00 92.56 88 ASP A N 1
ATOM 675 C CA . ASP A 1 88 ? -3.150 -13.399 -7.960 1.00 92.56 88 ASP A CA 1
ATOM 676 C C . ASP A 1 88 ? -2.067 -13.273 -9.035 1.00 92.56 88 ASP A C 1
ATOM 678 O O . ASP A 1 88 ? -1.997 -12.291 -9.771 1.00 92.56 88 ASP A O 1
ATOM 682 N N . HIS A 1 89 ? -1.217 -14.295 -9.127 1.00 87.50 89 HIS A N 1
ATOM 683 C CA . HIS A 1 89 ? -0.126 -14.368 -10.099 1.00 87.50 89 HIS A CA 1
ATOM 684 C C . HIS A 1 89 ? -0.565 -14.836 -11.497 1.00 87.50 89 HIS A C 1
ATOM 686 O O . HIS A 1 89 ? 0.273 -14.916 -12.394 1.00 87.50 89 HIS A O 1
ATOM 692 N N . THR A 1 90 ? -1.844 -15.165 -11.696 1.00 88.62 90 THR A N 1
ATOM 693 C CA . THR A 1 90 ? -2.389 -15.587 -12.999 1.00 88.62 90 THR A CA 1
ATOM 694 C C . THR A 1 90 ? -2.944 -14.418 -13.817 1.00 88.62 90 THR A C 1
ATOM 696 O O . THR A 1 90 ? -3.183 -14.556 -15.018 1.00 88.62 90 THR A O 1
ATOM 699 N N . PHE A 1 91 ? -3.111 -13.250 -13.191 1.00 89.69 91 PHE A N 1
ATOM 700 C CA . PHE A 1 91 ? -3.636 -12.050 -13.830 1.00 89.69 91 PHE A CA 1
ATOM 701 C C . PHE A 1 91 ? -2.627 -11.419 -14.802 1.00 89.69 91 PHE A C 1
ATOM 703 O O . PHE A 1 91 ? -1.469 -11.196 -14.455 1.00 89.69 91 PHE A O 1
ATOM 710 N N . THR A 1 92 ? -3.070 -11.089 -16.020 1.00 86.06 92 THR A N 1
ATOM 711 C CA . THR A 1 92 ? -2.185 -10.595 -17.100 1.00 86.06 92 THR A CA 1
ATOM 712 C C . THR A 1 92 ? -2.671 -9.323 -17.800 1.00 86.06 92 THR A C 1
ATOM 714 O O . THR A 1 92 ? -2.011 -8.842 -18.717 1.00 86.06 92 THR A O 1
ATOM 717 N N . ALA A 1 93 ? -3.795 -8.738 -17.373 1.00 93.12 93 ALA A N 1
ATOM 718 C CA . ALA A 1 93 ? -4.394 -7.571 -18.035 1.00 93.12 93 ALA A CA 1
ATOM 719 C C . ALA A 1 93 ? -3.905 -6.205 -17.502 1.00 93.12 93 ALA A C 1
ATOM 721 O O . ALA A 1 93 ? -4.382 -5.166 -17.950 1.00 93.12 93 ALA A O 1
ATOM 722 N N . SER A 1 94 ? -2.971 -6.198 -16.549 1.00 96.19 94 SER A N 1
ATOM 723 C CA . SER A 1 94 ? -2.332 -5.007 -15.975 1.00 96.19 94 SER A CA 1
ATOM 724 C C . SER A 1 94 ? -0.845 -5.283 -15.781 1.00 96.19 94 SER A C 1
ATOM 726 O O . SER A 1 94 ? -0.436 -6.442 -15.701 1.00 96.19 94 SER A O 1
ATOM 728 N N . ASP A 1 95 ? -0.035 -4.236 -15.683 1.00 96.44 95 ASP A N 1
ATOM 729 C CA . ASP A 1 95 ? 1.361 -4.297 -15.249 1.00 96.44 95 ASP A CA 1
ATOM 730 C C . ASP A 1 95 ? 1.508 -4.500 -13.731 1.00 96.44 95 ASP A C 1
ATOM 732 O O . ASP A 1 95 ? 2.601 -4.816 -13.265 1.00 96.44 95 ASP A O 1
ATOM 736 N N . HIS A 1 96 ? 0.416 -4.410 -12.971 1.00 97.75 96 HIS A N 1
ATOM 737 C CA . HIS A 1 96 ? 0.334 -4.809 -11.566 1.00 97.75 96 HIS A CA 1
ATOM 738 C C . HIS A 1 96 ? -0.485 -6.097 -11.395 1.00 97.75 96 HIS A C 1
ATOM 740 O O . HIS A 1 96 ? -1.513 -6.297 -12.044 1.00 97.75 96 HIS A O 1
ATOM 746 N N . LEU A 1 97 ? -0.050 -6.969 -10.484 1.00 97.06 97 LEU A N 1
ATOM 747 C CA . LEU A 1 97 ? -0.841 -8.098 -10.001 1.00 97.06 97 LEU A CA 1
ATOM 748 C C . LEU A 1 97 ? -1.809 -7.627 -8.913 1.00 97.06 97 LEU A C 1
ATOM 750 O O . LEU A 1 97 ? -1.384 -6.918 -7.995 1.00 97.06 97 LEU A O 1
ATOM 754 N N . PRO A 1 98 ? -3.084 -8.044 -8.955 1.00 96.00 98 PRO A N 1
ATOM 755 C CA . PRO A 1 98 ? -4.046 -7.652 -7.945 1.00 96.00 98 PRO A CA 1
ATOM 756 C C . PRO A 1 98 ? -3.736 -8.326 -6.604 1.00 96.00 98 PRO A C 1
ATOM 758 O O . PRO A 1 98 ? -3.336 -9.493 -6.534 1.00 96.00 98 PRO A O 1
ATOM 761 N N . VAL A 1 99 ? -3.962 -7.573 -5.527 1.00 95.94 99 VAL A N 1
ATOM 762 C CA . VAL A 1 99 ? -3.925 -8.067 -4.149 1.00 95.94 99 VAL A CA 1
ATOM 763 C C . VAL A 1 99 ? -5.360 -8.175 -3.650 1.00 95.94 99 VAL A C 1
ATOM 765 O O . VAL A 1 99 ? -6.065 -7.174 -3.536 1.00 95.94 99 VAL A O 1
ATOM 768 N N . CYS A 1 100 ? -5.795 -9.393 -3.350 1.00 94.69 100 CYS A N 1
ATOM 769 C CA . CYS A 1 100 ? -7.140 -9.695 -2.876 1.00 94.69 100 CYS A CA 1
ATOM 770 C C . CYS A 1 100 ? -7.117 -9.861 -1.359 1.00 94.69 100 CYS A C 1
ATOM 772 O O . CYS A 1 100 ? -6.265 -10.585 -0.848 1.00 94.69 100 CYS A O 1
ATOM 774 N N . ALA A 1 101 ? -8.049 -9.232 -0.641 1.00 93.88 101 ALA A N 1
ATOM 775 C CA . ALA A 1 101 ? -8.208 -9.418 0.800 1.00 93.88 101 ALA A CA 1
ATOM 776 C C . ALA A 1 101 ? -9.620 -9.878 1.161 1.00 93.88 101 ALA A C 1
ATOM 778 O O . ALA A 1 101 ? -10.604 -9.359 0.637 1.00 93.88 101 ALA A O 1
ATOM 779 N N . GLU A 1 102 ? -9.696 -10.801 2.115 1.00 95.00 102 GLU A N 1
ATOM 780 C CA . GLU A 1 102 ? -10.927 -11.181 2.803 1.00 95.00 102 GLU A CA 1
ATOM 781 C C . GLU A 1 102 ? -10.847 -10.641 4.235 1.00 95.00 102 GLU A C 1
ATOM 783 O O . GLU A 1 102 ? -9.930 -10.992 4.988 1.00 95.00 102 GLU A O 1
ATOM 788 N N . LEU A 1 103 ? -11.777 -9.749 4.583 1.00 92.75 103 LEU A N 1
ATOM 789 C CA . LEU A 1 103 ? -11.834 -9.073 5.879 1.00 92.75 103 LEU A CA 1
ATOM 790 C C . LEU A 1 103 ? -12.954 -9.653 6.750 1.00 92.75 103 LEU A C 1
ATOM 792 O O . LEU A 1 103 ? -13.987 -10.077 6.230 1.00 92.75 103 LEU A O 1
ATOM 796 N N . ARG A 1 104 ? -12.743 -9.633 8.066 1.00 86.25 104 ARG A N 1
ATOM 797 C CA . ARG A 1 104 ? -13.694 -10.036 9.107 1.00 86.25 104 ARG A CA 1
ATOM 798 C C . ARG A 1 104 ? -13.909 -8.900 10.099 1.00 86.25 104 ARG A C 1
ATOM 800 O O . ARG A 1 104 ? -12.942 -8.135 10.341 1.00 86.25 104 ARG A O 1
#

pLDDT: mean 96.17, std 3.04, range [84.5, 98.75]

Nearest PDB structures (foldseek):
  3l1w-assembly2_D  TM=8.417E-01  e=7.105E-06  Enterococcus faecalis
  8j2f-assembly1_B  TM=7.545E-01  e=4.216E-04  Homo sapiens
  2a42-assembly1_B  TM=7.509E-01  e=1.980E-03  Bos taurus
  3ngq-assembly1_A  TM=6.622E-01  e=7.826E-04  Homo sapiens